Protein AF-A0A6N6VNI1-F1 (afdb_monomer_lite)

Radius of gyration: 22.41 Å; chains: 1; bounding box: 63×43×65 Å

Sequence (116 aa):
MKKSYIISALISILPIFSYAIEYKCPLIKKGDYSSMFNSVDNWYIYAIKTNGKPIYNFEITKQPLWDDFNIETTEDNKSSLLFCSAMYPHGFVNTLRSVNNSNCRIDSINKSFHCP

Foldseek 3Di:
DDDDDPPPPPPPPDPPPPPWDKDADDWDDWFKDFQDQPPVVRKTKWWAFPVGHTDRIDTDHDTFPFPDWDWDQDPVLQWIKTKTWGDDPGGIMIMIHIDRANPWDDDPVRSMIIGD

pLDDT: mean 80.27, std 14.3, range [38.59, 94.12]

Structure (mmCIF, N/CA/C/O backbone):
data_AF-A0A6N6VNI1-F1
#
_entry.id   AF-A0A6N6VNI1-F1
#
loop_
_atom_site.group_PDB
_atom_site.id
_atom_site.type_symbol
_atom_site.label_atom_id
_atom_site.label_alt_id
_atom_site.label_comp_id
_atom_site.label_asym_id
_atom_site.label_entity_id
_atom_site.label_seq_id
_atom_site.pdbx_PDB_ins_code
_atom_site.Cartn_x
_atom_site.Cartn_y
_atom_site.Cartn_z
_atom_site.occupancy
_atom_site.B_iso_or_equiv
_atom_site.auth_seq_id
_atom_site.auth_comp_id
_atom_site.auth_asym_id
_atom_site.auth_atom_id
_atom_site.pdbx_PDB_model_num
ATOM 1 N N . MET A 1 1 ? -48.621 28.687 50.717 1.00 39.81 1 MET A N 1
ATOM 2 C CA . MET A 1 1 ? -47.663 29.337 49.793 1.00 39.81 1 MET A CA 1
ATOM 3 C C . MET A 1 1 ? -46.758 28.258 49.210 1.00 39.81 1 MET A C 1
ATOM 5 O O . MET A 1 1 ? -45.894 27.763 49.918 1.00 39.81 1 MET A O 1
ATOM 9 N N . LYS A 1 2 ? -47.013 27.805 47.975 1.00 38.59 2 LYS A N 1
ATOM 10 C CA . LYS A 1 2 ? -46.186 26.789 47.301 1.00 38.59 2 LYS A CA 1
ATOM 11 C C . LYS A 1 2 ? -45.188 27.510 46.396 1.00 38.59 2 LYS A C 1
ATOM 13 O O . LYS A 1 2 ? -45.598 28.167 45.446 1.00 38.59 2 LYS A O 1
ATOM 18 N N . LYS A 1 3 ? -43.898 27.4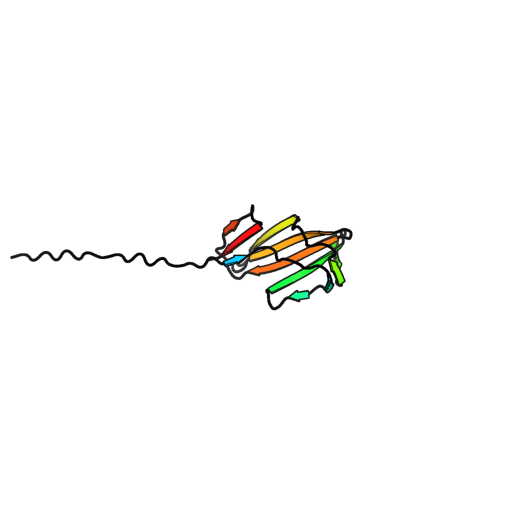33 46.727 1.00 46.00 3 LYS A N 1
ATOM 19 C CA . LYS A 1 3 ? -42.809 27.897 45.859 1.00 46.00 3 LYS A CA 1
ATOM 20 C C . LYS A 1 3 ? -42.514 26.786 44.850 1.00 46.00 3 LYS A C 1
ATOM 22 O O . LYS A 1 3 ? -41.972 25.755 45.233 1.00 46.00 3 LYS A O 1
ATOM 27 N N . SER A 1 4 ? -42.898 26.982 43.591 1.00 44.75 4 SER A N 1
ATOM 28 C CA . SER A 1 4 ? -42.411 26.155 42.482 1.00 44.75 4 SER A CA 1
ATOM 29 C C . SER A 1 4 ? -41.063 26.701 42.031 1.00 44.75 4 SER A C 1
ATOM 31 O O . SER A 1 4 ? -40.985 27.825 41.542 1.00 44.75 4 SER A O 1
ATOM 33 N N . TYR A 1 5 ? -40.007 25.913 42.205 1.00 50.47 5 TYR A N 1
ATOM 34 C CA . TYR A 1 5 ? -38.704 26.182 41.611 1.00 50.47 5 TYR A CA 1
ATOM 35 C C . TYR A 1 5 ? -38.671 25.509 40.237 1.00 50.47 5 TYR A C 1
ATOM 37 O O . TYR A 1 5 ? -38.658 24.285 40.141 1.00 50.47 5 TYR A O 1
ATOM 45 N N . ILE A 1 6 ? -38.703 26.312 39.172 1.00 56.47 6 ILE A N 1
ATOM 46 C CA . ILE A 1 6 ? -38.425 25.846 37.812 1.00 56.47 6 ILE A CA 1
ATOM 47 C C . ILE A 1 6 ? -36.910 25.643 37.736 1.00 56.47 6 ILE A C 1
ATOM 49 O O . ILE A 1 6 ? -36.150 26.602 37.616 1.00 56.47 6 ILE A O 1
ATOM 53 N N . ILE A 1 7 ? -36.466 24.394 37.871 1.00 55.94 7 ILE A N 1
ATOM 54 C CA . ILE A 1 7 ? -35.077 24.007 37.619 1.00 55.94 7 ILE A CA 1
ATOM 55 C C . ILE A 1 7 ? -34.918 23.965 36.099 1.00 55.94 7 ILE A C 1
ATOM 57 O O . ILE A 1 7 ? -35.256 22.980 35.447 1.00 55.94 7 ILE A O 1
ATOM 61 N N . SER A 1 8 ? -34.464 25.079 35.528 1.00 50.66 8 SER A N 1
ATOM 62 C CA . SER A 1 8 ? -34.059 25.150 34.128 1.00 50.66 8 SER A CA 1
ATOM 63 C C . SER A 1 8 ? -32.719 24.426 33.992 1.00 50.66 8 SER A C 1
ATOM 65 O O . SER A 1 8 ? -31.668 24.973 34.327 1.00 50.66 8 SER A O 1
ATOM 67 N N . ALA A 1 9 ? -32.758 23.158 33.587 1.00 56.88 9 ALA A N 1
ATOM 68 C CA . ALA A 1 9 ? -31.560 22.407 33.244 1.00 56.88 9 ALA A CA 1
ATOM 69 C C . ALA A 1 9 ? -31.044 22.916 31.891 1.00 56.88 9 ALA A C 1
ATOM 71 O O . ALA A 1 9 ? -31.521 22.511 30.832 1.00 56.88 9 ALA A O 1
ATOM 72 N N . LEU A 1 10 ? -30.080 23.838 31.935 1.00 50.22 10 LEU A N 1
ATOM 73 C CA . LEU A 1 10 ? -29.267 24.196 30.778 1.00 50.22 10 LEU A CA 1
ATOM 74 C C . LEU A 1 10 ? -28.416 22.966 30.429 1.00 50.22 10 LEU A C 1
ATOM 76 O O . LEU A 1 10 ? -27.389 22.710 31.053 1.00 50.22 10 LEU A O 1
ATOM 80 N N . ILE A 1 11 ? -28.873 22.164 29.468 1.00 58.25 11 ILE A N 1
ATOM 81 C CA . ILE A 1 11 ? -28.065 21.094 28.885 1.00 58.25 11 ILE A CA 1
ATOM 82 C C . ILE A 1 11 ? -27.029 21.788 28.004 1.00 58.25 11 ILE A C 1
ATOM 84 O O . ILE A 1 11 ? -27.298 22.166 26.865 1.00 58.25 11 ILE A O 1
ATOM 88 N N . SER A 1 12 ? -25.850 22.021 28.568 1.00 51.66 12 SER A N 1
ATOM 89 C CA . SER A 1 12 ? -24.659 22.415 27.833 1.00 51.66 12 SER A CA 1
ATOM 90 C C . SER A 1 12 ? -24.289 21.274 26.889 1.00 51.66 12 SER A C 1
ATOM 92 O O . SER A 1 12 ? -23.680 20.280 27.282 1.00 51.66 12 SER A O 1
ATOM 94 N N . ILE A 1 13 ? -24.683 21.417 25.624 1.00 57.47 13 ILE A N 1
ATOM 95 C CA . ILE A 1 13 ? -24.201 20.595 24.516 1.00 57.47 13 ILE A CA 1
ATOM 96 C C . ILE A 1 13 ? -22.734 20.984 24.315 1.00 57.47 13 ILE A C 1
ATOM 98 O O . ILE A 1 13 ? -22.407 21.853 23.512 1.00 57.47 13 ILE A O 1
ATOM 102 N N . LEU A 1 14 ? -21.842 20.407 25.120 1.00 55.47 14 LEU A N 1
ATOM 103 C CA . LEU A 1 14 ? -20.417 20.441 24.827 1.00 55.47 14 LEU A CA 1
ATOM 104 C C . LEU A 1 14 ? -20.237 19.671 23.514 1.00 55.47 14 LEU A C 1
ATOM 106 O O . LEU A 1 14 ? -20.615 18.497 23.465 1.00 55.47 14 LEU A O 1
ATOM 110 N N . PRO A 1 15 ? -19.707 20.290 22.443 1.00 49.66 15 PRO A N 1
ATOM 111 C CA . PRO A 1 15 ? -19.327 19.540 21.264 1.00 49.66 15 PRO A CA 1
ATOM 112 C C . PRO A 1 15 ? -18.225 18.581 21.706 1.00 49.66 15 PRO A C 1
ATOM 114 O O . PRO A 1 15 ? -17.100 18.986 21.999 1.00 49.66 15 PRO A O 1
ATOM 117 N N . ILE A 1 16 ? -18.576 17.304 21.826 1.00 53.69 16 ILE A N 1
ATOM 118 C CA . ILE A 1 16 ? -17.601 16.233 21.956 1.00 53.69 16 ILE A CA 1
ATOM 119 C C . ILE A 1 16 ? -16.871 16.249 20.617 1.00 53.69 16 ILE A C 1
ATOM 121 O O . ILE A 1 16 ? -17.378 15.734 19.622 1.00 53.69 16 ILE A O 1
ATOM 125 N N . PHE A 1 17 ? -15.730 16.932 20.560 1.00 48.25 17 PHE A N 1
ATOM 126 C CA . PHE A 1 17 ? -14.816 16.838 19.434 1.00 48.25 17 PHE A CA 1
ATOM 127 C C . PHE A 1 17 ? -14.269 15.407 19.435 1.00 48.25 17 PHE A C 1
ATOM 129 O O . PHE A 1 17 ? -13.213 15.129 19.995 1.00 48.25 17 PHE A O 1
ATOM 136 N N . SER A 1 18 ? -15.033 14.470 18.872 1.00 56.12 18 SER A N 1
ATOM 137 C CA . SER A 1 18 ? -14.480 13.207 18.400 1.00 56.12 18 SER A CA 1
ATOM 138 C C . SER A 1 18 ? -13.602 13.585 17.216 1.00 56.12 18 SER A C 1
ATOM 140 O O . SER A 1 18 ? -14.090 13.947 16.143 1.00 56.12 18 SER A O 1
ATOM 142 N N . TYR A 1 19 ? -12.297 13.641 17.464 1.00 62.72 19 TYR A N 1
ATOM 143 C CA . TYR A 1 19 ? -11.309 13.872 16.425 1.00 62.72 19 TYR A CA 1
ATOM 144 C C . TYR A 1 19 ? -11.204 12.590 15.615 1.00 62.72 19 TYR A C 1
ATOM 146 O O . TYR A 1 19 ? -10.375 11.736 15.906 1.00 62.72 19 TYR A O 1
ATOM 154 N N . ALA A 1 20 ? -12.068 12.456 14.612 1.00 75.25 20 ALA A N 1
ATOM 155 C CA . ALA A 1 20 ? -11.973 11.347 13.687 1.00 75.25 20 ALA A CA 1
ATOM 156 C C . ALA A 1 20 ? -10.613 11.411 12.966 1.00 75.25 20 ALA A C 1
ATOM 158 O O . ALA A 1 20 ? -10.337 12.355 12.222 1.00 75.25 20 ALA A O 1
ATOM 159 N N . ILE A 1 21 ? -9.752 10.423 13.199 1.00 86.44 21 ILE A N 1
ATOM 160 C C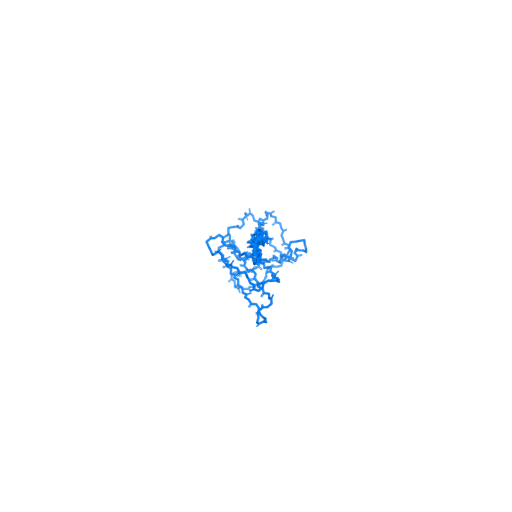A . ILE A 1 21 ? -8.485 10.245 12.496 1.00 86.44 21 ILE A CA 1
ATOM 161 C C . ILE A 1 21 ? -8.792 9.671 11.116 1.00 86.44 21 ILE A C 1
ATOM 163 O O . ILE A 1 21 ? -9.421 8.621 10.994 1.00 86.44 21 ILE A O 1
ATOM 167 N N . GLU A 1 22 ? -8.333 10.352 10.071 1.00 88.31 22 GLU A N 1
ATOM 168 C CA . GLU A 1 22 ? -8.401 9.849 8.702 1.00 88.31 22 GLU A CA 1
ATOM 169 C C . GLU A 1 22 ? -7.125 9.077 8.351 1.00 88.31 22 GLU A C 1
ATOM 171 O O . GLU A 1 22 ? -6.010 9.601 8.428 1.00 88.31 22 GLU A O 1
ATOM 176 N N . TYR A 1 23 ? -7.298 7.840 7.899 1.00 88.69 23 TYR A N 1
ATOM 177 C CA . TYR A 1 23 ? -6.238 7.008 7.350 1.00 88.69 23 TYR A CA 1
ATOM 178 C C . TYR A 1 23 ? -6.439 6.846 5.843 1.00 88.69 23 TYR A C 1
ATOM 180 O O . TYR A 1 23 ? -7.512 6.462 5.383 1.00 88.69 23 TYR A O 1
ATOM 188 N N . LYS A 1 24 ? -5.385 7.111 5.071 1.00 89.94 24 LYS A N 1
ATOM 189 C CA . LYS A 1 24 ? -5.363 7.003 3.606 1.00 89.94 24 LYS A CA 1
ATOM 190 C C . LYS A 1 24 ? -4.059 6.381 3.136 1.00 89.94 24 LYS A C 1
ATOM 192 O O . LYS A 1 24 ? -3.066 6.420 3.867 1.00 89.94 24 LYS A O 1
ATOM 197 N N . CYS A 1 25 ? -4.052 5.844 1.918 1.00 90.00 25 CYS A N 1
ATOM 198 C CA . CYS A 1 25 ? -2.833 5.313 1.314 1.00 90.00 25 CYS A CA 1
ATOM 199 C C . CYS A 1 25 ? -1.703 6.357 1.334 1.00 90.00 25 CYS A C 1
ATOM 201 O O . CYS A 1 25 ? -1.953 7.541 1.069 1.00 90.00 25 CYS A O 1
ATOM 203 N N . PRO A 1 26 ? -0.459 5.957 1.636 1.00 89.75 26 PRO A N 1
ATOM 204 C CA . PRO A 1 26 ? 0.621 6.904 1.825 1.00 89.75 26 PRO A CA 1
ATOM 205 C C . PRO A 1 26 ? 1.071 7.488 0.485 1.00 89.75 26 PRO A C 1
ATOM 207 O O . PRO A 1 26 ? 0.896 6.902 -0.587 1.00 89.75 26 PRO A O 1
ATOM 210 N N . LEU A 1 27 ? 1.711 8.651 0.553 1.00 88.50 27 LEU A N 1
ATOM 211 C CA . LEU A 1 27 ? 2.459 9.189 -0.574 1.00 88.50 27 LEU A CA 1
ATOM 212 C C . LEU A 1 27 ? 3.839 8.532 -0.590 1.00 88.50 27 LEU A C 1
ATOM 214 O O . LEU A 1 27 ? 4.615 8.712 0.347 1.00 88.50 27 LEU A O 1
ATOM 218 N N . ILE A 1 28 ? 4.157 7.798 -1.658 1.00 86.69 28 ILE A N 1
ATOM 219 C CA . ILE A 1 28 ? 5.497 7.236 -1.855 1.00 86.69 28 ILE A CA 1
ATOM 220 C C . ILE A 1 28 ? 6.267 8.106 -2.841 1.00 86.69 28 ILE A C 1
ATOM 222 O O . ILE A 1 28 ? 5.796 8.391 -3.945 1.00 86.69 28 ILE A O 1
ATOM 226 N N . LYS A 1 29 ? 7.451 8.550 -2.418 1.00 88.19 29 LYS A N 1
ATOM 227 C CA . LYS A 1 29 ? 8.357 9.341 -3.250 1.00 88.19 29 LYS A CA 1
ATOM 228 C C . LYS A 1 29 ? 9.067 8.437 -4.256 1.00 88.19 29 LYS A C 1
ATOM 230 O O . LYS A 1 29 ? 9.098 7.221 -4.122 1.00 88.19 29 LYS A O 1
ATOM 235 N N . LYS A 1 30 ? 9.639 9.048 -5.287 1.00 89.50 30 LYS A N 1
ATOM 236 C CA . LYS A 1 30 ? 10.520 8.324 -6.204 1.00 89.50 30 LYS A CA 1
ATOM 237 C C . LYS A 1 30 ? 11.825 7.962 -5.495 1.00 89.50 30 LYS A C 1
ATOM 239 O O . LYS A 1 30 ? 12.293 8.750 -4.672 1.00 89.50 30 LYS A O 1
ATOM 244 N N . GLY A 1 31 ? 12.410 6.826 -5.851 1.00 89.62 31 GLY A N 1
ATOM 245 C CA . GLY A 1 31 ? 13.697 6.375 -5.330 1.00 89.62 31 GLY A CA 1
ATOM 246 C C . GLY A 1 31 ? 13.794 4.860 -5.209 1.00 89.62 31 GLY A C 1
ATOM 247 O O . GLY A 1 31 ? 12.864 4.135 -5.567 1.00 89.62 31 GLY A O 1
ATOM 248 N N . ASP A 1 32 ? 14.925 4.412 -4.678 1.00 89.50 32 ASP A N 1
ATOM 249 C CA . ASP A 1 32 ? 15.182 3.011 -4.373 1.00 89.50 32 ASP A CA 1
ATOM 250 C C . ASP A 1 32 ? 14.643 2.655 -2.992 1.00 89.50 32 ASP A C 1
ATOM 252 O O . ASP A 1 32 ? 14.904 3.336 -1.997 1.00 89.50 32 ASP A O 1
ATOM 256 N N . TYR A 1 33 ? 13.904 1.556 -2.933 1.00 87.38 33 TYR A N 1
ATOM 257 C CA . TYR A 1 33 ? 13.319 1.033 -1.714 1.00 87.38 33 TYR A CA 1
ATOM 258 C C . TYR A 1 33 ? 13.781 -0.399 -1.510 1.00 87.38 33 TYR A C 1
ATOM 260 O O . TYR A 1 33 ? 13.669 -1.249 -2.395 1.00 87.38 33 TYR A O 1
ATOM 268 N N . SER A 1 34 ? 14.237 -0.687 -0.299 1.00 87.31 34 SER A N 1
ATOM 269 C CA . SER A 1 34 ? 14.228 -2.052 0.210 1.00 87.31 34 SER A CA 1
ATOM 270 C C . SER A 1 34 ? 12.892 -2.303 0.901 1.00 87.31 34 SER A C 1
ATOM 272 O O . SER A 1 34 ? 12.369 -1.397 1.545 1.00 87.31 34 SER A O 1
ATOM 274 N N . SER A 1 35 ? 12.337 -3.509 0.783 1.00 84.50 35 SER A N 1
ATOM 275 C CA . SER A 1 35 ? 11.127 -3.920 1.500 1.00 84.50 35 SER A CA 1
ATOM 276 C C . SER A 1 35 ? 11.318 -3.630 2.984 1.00 84.50 35 SER A C 1
ATOM 278 O O . SER A 1 35 ? 12.148 -4.261 3.641 1.00 84.50 35 SER A O 1
ATOM 280 N N . MET A 1 36 ? 10.601 -2.634 3.496 1.00 80.38 36 MET A N 1
ATOM 281 C CA . MET A 1 36 ? 10.896 -2.045 4.796 1.00 80.38 36 MET A CA 1
ATOM 282 C C . MET A 1 36 ? 9.624 -1.701 5.552 1.00 80.38 36 MET A C 1
ATOM 284 O O . MET A 1 36 ? 8.614 -1.285 4.980 1.00 80.38 36 MET A O 1
ATOM 288 N N . PHE A 1 37 ? 9.712 -1.840 6.870 1.00 73.94 37 PHE A N 1
ATOM 289 C CA . PHE A 1 37 ? 8.779 -1.222 7.792 1.00 73.94 37 PHE A CA 1
ATOM 290 C C . PHE A 1 37 ? 9.253 0.206 8.078 1.00 73.94 37 PHE A C 1
ATOM 292 O O . PHE A 1 37 ? 10.328 0.405 8.641 1.00 73.94 37 PHE A O 1
ATOM 299 N N . ASN A 1 38 ? 8.461 1.200 7.688 1.00 72.00 38 ASN A N 1
ATOM 300 C CA . ASN A 1 38 ? 8.629 2.576 8.126 1.00 72.00 38 ASN A CA 1
ATOM 301 C C . ASN A 1 38 ? 8.021 2.712 9.529 1.00 72.00 38 ASN A C 1
ATOM 303 O O . ASN A 1 38 ? 6.801 2.784 9.687 1.00 72.00 38 ASN A O 1
ATOM 307 N N . SER A 1 39 ? 8.888 2.757 10.540 1.00 62.53 39 SER A N 1
ATOM 308 C CA . SER A 1 39 ? 8.508 2.870 11.951 1.00 62.53 39 SER A CA 1
ATOM 309 C C . SER A 1 39 ? 7.903 4.220 12.335 1.00 6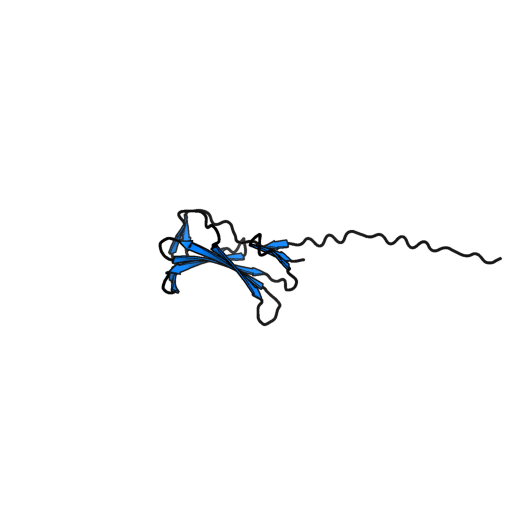2.53 39 SER A C 1
ATOM 311 O O . SER A 1 39 ? 7.201 4.294 13.338 1.00 62.53 39 SER A O 1
ATOM 313 N N . VAL A 1 40 ? 8.145 5.280 11.557 1.00 67.81 40 VAL A N 1
ATOM 314 C CA . VAL A 1 40 ? 7.612 6.622 11.835 1.00 67.81 40 VAL A CA 1
ATOM 315 C C . VAL A 1 40 ? 6.122 6.672 11.510 1.00 67.81 40 VAL A C 1
ATOM 317 O O . VAL A 1 40 ? 5.316 7.109 12.327 1.00 67.81 40 VAL A O 1
ATOM 320 N N . ASP A 1 41 ? 5.746 6.157 10.340 1.00 69.19 41 ASP A N 1
ATOM 321 C CA . ASP A 1 41 ? 4.366 6.231 9.852 1.00 69.19 41 ASP A CA 1
ATOM 322 C C . ASP A 1 41 ? 3.588 4.909 10.013 1.00 69.19 41 ASP A C 1
ATOM 324 O O . ASP A 1 41 ? 2.413 4.831 9.644 1.00 69.19 41 ASP A O 1
ATOM 328 N N . ASN A 1 42 ? 4.233 3.879 10.579 1.00 83.19 42 ASN A N 1
ATOM 329 C CA . ASN A 1 42 ? 3.732 2.508 10.742 1.00 83.19 42 ASN A CA 1
ATOM 330 C C . ASN A 1 42 ? 3.252 1.865 9.430 1.00 83.19 42 ASN A C 1
ATOM 332 O O . ASN A 1 42 ? 2.279 1.109 9.408 1.00 83.19 42 ASN A O 1
ATOM 336 N N . TRP A 1 43 ? 3.936 2.178 8.332 1.00 89.06 43 TRP A N 1
ATOM 337 C CA . TRP A 1 43 ? 3.658 1.623 7.011 1.00 89.06 43 TRP A CA 1
ATOM 338 C C . TRP A 1 43 ? 4.708 0.594 6.636 1.00 89.06 43 TRP A C 1
ATOM 340 O O . TRP A 1 43 ? 5.902 0.860 6.715 1.00 89.06 43 TRP A O 1
ATOM 350 N N . TYR A 1 44 ? 4.274 -0.555 6.146 1.00 92.06 44 TYR A N 1
ATOM 351 C CA . TYR A 1 44 ? 5.154 -1.495 5.472 1.00 92.06 44 TYR A CA 1
ATOM 352 C C . TYR A 1 44 ? 5.021 -1.312 3.964 1.00 92.06 44 TYR A C 1
ATOM 354 O O . TYR A 1 44 ? 3.904 -1.291 3.444 1.00 92.06 44 TYR A O 1
ATOM 362 N N . ILE A 1 45 ? 6.149 -1.171 3.272 1.00 91.44 45 ILE A N 1
ATOM 363 C CA . ILE A 1 45 ? 6.208 -0.957 1.824 1.00 91.44 45 ILE A CA 1
ATOM 364 C C . ILE A 1 45 ? 7.002 -2.098 1.205 1.00 91.44 45 ILE A C 1
ATOM 366 O O . ILE A 1 45 ? 8.117 -2.388 1.640 1.00 91.44 45 ILE A O 1
ATOM 370 N N . TYR A 1 46 ? 6.435 -2.733 0.186 1.00 92.94 46 TYR A N 1
ATOM 371 C CA . TYR A 1 46 ? 7.044 -3.873 -0.489 1.00 92.94 46 TYR A CA 1
ATOM 372 C C . TYR A 1 46 ? 6.552 -3.984 -1.929 1.00 92.94 46 TYR A C 1
ATOM 374 O O . TYR A 1 46 ? 5.573 -3.345 -2.312 1.00 92.94 46 TYR A O 1
ATOM 382 N N . ALA A 1 47 ? 7.222 -4.808 -2.730 1.00 92.62 47 ALA A N 1
ATOM 383 C CA . ALA A 1 47 ? 6.821 -5.062 -4.104 1.00 92.62 47 ALA A CA 1
ATOM 384 C C . ALA A 1 47 ? 6.717 -6.563 -4.392 1.00 92.62 47 ALA A C 1
ATOM 386 O O . ALA A 1 47 ? 7.388 -7.389 -3.770 1.00 92.62 47 ALA A O 1
ATOM 387 N N . ILE A 1 48 ? 5.868 -6.917 -5.351 1.00 94.12 48 ILE A N 1
ATOM 388 C CA . ILE A 1 48 ? 5.634 -8.292 -5.791 1.00 94.12 48 ILE A CA 1
ATOM 389 C C . ILE A 1 48 ? 5.677 -8.317 -7.316 1.00 94.12 48 ILE A C 1
ATOM 391 O O . ILE A 1 48 ? 5.056 -7.487 -7.968 1.00 94.12 48 ILE A O 1
ATOM 395 N N . LYS A 1 49 ? 6.379 -9.278 -7.913 1.00 92.38 49 LYS A N 1
ATOM 396 C CA . LYS A 1 49 ? 6.321 -9.536 -9.358 1.00 92.38 49 LYS A CA 1
ATOM 397 C C . LYS A 1 49 ? 4.906 -9.937 -9.777 1.00 92.38 49 LYS A C 1
ATOM 399 O O . LYS A 1 49 ? 4.138 -10.475 -8.987 1.00 92.38 49 LYS A O 1
ATOM 404 N N . THR A 1 50 ? 4.597 -9.802 -11.062 1.00 90.38 50 THR A N 1
ATOM 405 C CA . THR A 1 50 ? 3.313 -10.260 -11.633 1.00 90.38 50 THR A CA 1
ATOM 406 C C . THR A 1 50 ? 3.033 -11.752 -11.419 1.00 90.38 50 THR A C 1
ATOM 408 O O . THR A 1 50 ? 1.882 -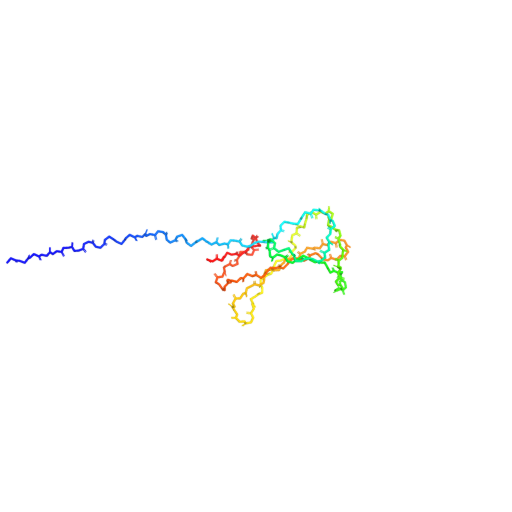12.164 -11.404 1.00 90.38 50 THR A O 1
ATOM 411 N N . ASN A 1 51 ? 4.072 -12.565 -11.204 1.00 91.88 51 ASN A N 1
ATOM 412 C CA . ASN A 1 51 ? 3.959 -13.988 -10.872 1.00 91.88 51 ASN A CA 1
ATOM 413 C C . ASN A 1 51 ? 3.876 -14.281 -9.360 1.00 91.88 51 ASN A C 1
ATOM 415 O O . ASN A 1 51 ? 4.106 -15.418 -8.952 1.00 91.88 51 ASN A O 1
ATOM 419 N N . GLY A 1 52 ? 3.628 -13.269 -8.525 1.00 89.50 52 GLY A N 1
ATOM 420 C CA . GLY A 1 52 ? 3.449 -13.418 -7.079 1.00 89.50 52 GLY A CA 1
ATOM 421 C C . GLY A 1 52 ? 4.741 -13.500 -6.260 1.00 89.50 52 GLY A C 1
ATOM 422 O O . GLY A 1 52 ? 4.679 -13.588 -5.036 1.00 89.50 52 GLY A O 1
ATOM 423 N N . LYS A 1 53 ? 5.928 -13.460 -6.883 1.00 92.88 53 LYS A N 1
ATOM 424 C CA . LYS A 1 53 ? 7.197 -13.522 -6.136 1.00 92.88 53 LYS A CA 1
ATOM 425 C C . LYS A 1 53 ? 7.541 -12.171 -5.497 1.00 92.88 53 LYS A C 1
ATOM 427 O O . LYS A 1 53 ? 7.527 -11.170 -6.215 1.00 92.88 53 LYS A O 1
ATOM 432 N N . PRO A 1 54 ? 7.926 -12.123 -4.209 1.00 91.50 54 PRO A N 1
ATOM 433 C CA . PRO A 1 54 ? 8.315 -10.877 -3.560 1.00 91.50 54 PRO A CA 1
ATOM 434 C C . PRO A 1 54 ? 9.586 -10.287 -4.185 1.00 91.50 54 PRO A C 1
ATOM 436 O O . PRO A 1 54 ? 10.461 -11.006 -4.677 1.00 91.50 54 PRO A O 1
ATOM 439 N N . ILE A 1 55 ? 9.683 -8.961 -4.146 1.00 91.44 55 ILE A N 1
ATOM 440 C CA . ILE A 1 55 ? 10.841 -8.178 -4.568 1.00 91.44 55 ILE A CA 1
ATOM 441 C C . ILE A 1 55 ? 11.343 -7.406 -3.349 1.00 91.44 55 ILE A C 1
ATOM 443 O O . ILE A 1 55 ? 10.660 -6.526 -2.832 1.00 91.44 55 ILE A O 1
ATOM 447 N N . TYR A 1 56 ? 12.553 -7.732 -2.900 1.00 89.50 56 TYR A N 1
ATOM 448 C CA . TYR A 1 56 ? 13.134 -7.109 -1.711 1.00 89.50 56 TYR A CA 1
ATOM 449 C C . TYR A 1 56 ? 13.762 -5.746 -1.976 1.00 89.50 56 TYR A C 1
ATOM 451 O O . TYR A 1 56 ? 13.816 -4.952 -1.052 1.00 89.50 56 TYR A O 1
ATOM 459 N N . ASN A 1 57 ? 14.210 -5.471 -3.203 1.00 91.12 57 ASN A N 1
ATOM 460 C CA . ASN A 1 57 ? 14.771 -4.184 -3.614 1.00 91.12 57 ASN A CA 1
ATOM 461 C C . ASN A 1 57 ? 14.100 -3.759 -4.920 1.00 91.12 57 ASN A C 1
ATOM 463 O O . ASN A 1 57 ? 14.137 -4.515 -5.894 1.00 91.12 57 ASN A O 1
ATOM 467 N N . PHE A 1 58 ? 13.468 -2.593 -4.933 1.00 90.38 58 PHE A N 1
ATOM 468 C CA . PHE A 1 58 ? 12.701 -2.089 -6.067 1.00 90.38 58 PHE A CA 1
ATOM 469 C C . PHE A 1 58 ? 12.860 -0.576 -6.205 1.00 90.38 58 PHE A C 1
ATOM 471 O O . PHE A 1 58 ? 12.964 0.144 -5.216 1.00 90.38 58 PHE A O 1
ATOM 478 N N . GLU A 1 59 ? 12.841 -0.100 -7.446 1.00 89.88 59 GLU A N 1
ATOM 479 C CA . GLU A 1 59 ? 12.872 1.325 -7.761 1.00 89.88 59 GLU A CA 1
ATOM 480 C C . GLU A 1 59 ? 11.457 1.824 -8.074 1.00 89.88 59 GLU A C 1
ATOM 482 O O . GLU A 1 59 ? 10.718 1.226 -8.863 1.00 89.88 59 GLU A O 1
ATOM 487 N N . ILE A 1 60 ? 11.089 2.957 -7.479 1.00 89.50 60 ILE A N 1
ATOM 488 C CA . ILE A 1 60 ? 9.866 3.692 -7.795 1.00 89.50 60 ILE A CA 1
ATOM 489 C C . ILE A 1 60 ? 10.235 4.912 -8.640 1.00 89.50 60 ILE A C 1
ATOM 491 O O . ILE A 1 60 ? 10.772 5.900 -8.146 1.00 89.50 60 ILE A O 1
ATOM 495 N N . THR A 1 61 ? 9.898 4.870 -9.929 1.00 88.00 61 THR A N 1
ATOM 496 C CA . THR A 1 61 ? 10.244 5.925 -10.904 1.00 88.00 61 THR A CA 1
ATOM 497 C C . THR A 1 61 ? 9.170 7.008 -11.049 1.00 88.00 61 THR A C 1
ATOM 499 O O . THR A 1 61 ? 9.424 8.107 -11.560 1.00 88.00 61 THR A O 1
ATOM 502 N N . LYS A 1 62 ? 7.948 6.741 -10.583 1.00 88.19 62 LYS A N 1
ATOM 503 C CA . LYS A 1 62 ? 6.819 7.681 -10.554 1.00 88.19 62 LYS A CA 1
ATOM 504 C C . LYS A 1 62 ? 6.031 7.505 -9.263 1.00 88.19 62 LYS A C 1
ATOM 506 O O . LYS A 1 62 ? 6.037 6.420 -8.708 1.00 88.19 62 LYS A O 1
ATOM 511 N N . GLN A 1 63 ? 5.365 8.557 -8.795 1.00 85.62 63 GLN A N 1
ATOM 512 C CA . GLN A 1 63 ? 4.474 8.433 -7.642 1.00 85.62 63 GLN A CA 1
ATOM 513 C C . GLN A 1 63 ? 3.349 7.435 -7.976 1.00 85.62 63 GLN A C 1
ATOM 515 O O . GLN A 1 63 ? 2.771 7.548 -9.064 1.00 85.62 63 GLN A O 1
ATOM 520 N N . PRO A 1 64 ? 3.031 6.477 -7.084 1.00 84.19 64 PRO A N 1
ATOM 521 C CA . PRO A 1 64 ? 1.942 5.543 -7.320 1.00 84.19 64 PRO A CA 1
ATOM 522 C C . PRO A 1 64 ? 0.613 6.291 -7.355 1.00 84.19 64 PRO A C 1
ATOM 524 O O . PRO A 1 64 ? 0.290 7.062 -6.449 1.00 84.19 64 PRO A O 1
ATOM 527 N N . LEU A 1 65 ? -0.163 6.024 -8.400 1.00 87.12 65 LEU A N 1
ATOM 528 C CA . LEU A 1 65 ? -1.606 6.175 -8.343 1.00 87.12 65 LEU A CA 1
ATOM 529 C C . LEU A 1 65 ? -2.117 4.838 -7.822 1.00 87.12 65 LEU A C 1
ATOM 531 O O . LEU A 1 65 ? -1.910 3.821 -8.472 1.00 87.12 65 LEU A O 1
ATOM 535 N N . TRP A 1 66 ? -2.675 4.829 -6.614 1.00 90.19 66 TRP A N 1
ATOM 536 C CA . TRP A 1 66 ? -3.184 3.603 -6.011 1.00 90.19 66 TRP A CA 1
ATOM 537 C C . TRP A 1 66 ? -4.309 3.057 -6.881 1.00 90.19 66 TRP A C 1
ATOM 539 O O . TRP A 1 66 ? -5.341 3.717 -7.007 1.00 90.19 66 TRP A O 1
ATOM 549 N N . ASP A 1 67 ? -4.095 1.893 -7.486 1.00 86.19 67 ASP A N 1
ATOM 550 C CA . ASP A 1 67 ? -5.075 1.208 -8.325 1.00 86.19 67 ASP A CA 1
ATOM 551 C C . ASP A 1 67 ? -6.119 0.558 -7.413 1.00 86.19 67 ASP A C 1
ATOM 553 O O . ASP A 1 67 ? -7.302 0.899 -7.488 1.00 86.19 67 ASP A O 1
ATOM 557 N N . ASP A 1 68 ? -5.651 -0.202 -6.418 1.00 87.25 68 ASP A N 1
ATOM 558 C CA . ASP A 1 68 ? -6.489 -0.873 -5.425 1.00 87.25 68 ASP A CA 1
ATOM 559 C C . ASP A 1 68 ? -6.323 -0.286 -4.020 1.00 87.25 68 ASP A C 1
ATOM 561 O O . ASP A 1 68 ? -5.248 0.165 -3.611 1.00 87.25 68 ASP A O 1
ATOM 565 N N . PHE A 1 69 ? -7.430 -0.314 -3.280 1.00 89.75 69 PHE A N 1
ATOM 566 C CA . PHE A 1 69 ? -7.553 0.064 -1.876 1.00 89.75 69 PHE A CA 1
ATOM 567 C C . PHE A 1 69 ? -8.495 -0.936 -1.213 1.00 89.75 69 PHE A C 1
ATOM 569 O O . PHE A 1 69 ? -9.623 -1.110 -1.675 1.00 89.75 69 PHE A O 1
ATOM 576 N N . ASN A 1 70 ? -8.039 -1.578 -0.142 1.00 89.00 70 ASN A N 1
ATOM 577 C CA . ASN A 1 70 ? -8.852 -2.507 0.627 1.00 89.00 70 ASN A CA 1
ATOM 578 C C . ASN A 1 70 ? -8.627 -2.322 2.127 1.00 89.00 70 ASN A C 1
ATOM 580 O O . ASN A 1 70 ? -7.542 -1.928 2.563 1.00 89.00 70 ASN A O 1
ATOM 584 N N . ILE A 1 71 ? -9.658 -2.629 2.907 1.00 86.06 71 ILE A N 1
ATOM 585 C CA . ILE A 1 71 ? -9.582 -2.676 4.362 1.00 86.06 71 ILE A CA 1
ATOM 586 C C . ILE A 1 71 ? -10.017 -4.061 4.811 1.00 86.06 71 ILE A C 1
ATOM 588 O O . ILE A 1 71 ? -11.135 -4.487 4.532 1.00 86.06 71 ILE A O 1
ATOM 592 N N . GLU A 1 72 ? -9.129 -4.745 5.522 1.00 86.00 72 GLU A N 1
ATOM 593 C CA . GLU A 1 72 ? -9.378 -6.077 6.067 1.00 86.00 72 GLU A CA 1
ATOM 594 C C . GLU A 1 72 ? -9.401 -6.003 7.589 1.00 86.00 72 GLU A C 1
ATOM 596 O O . GLU A 1 72 ? -8.402 -5.667 8.224 1.00 86.00 72 GLU A O 1
ATOM 601 N N . THR A 1 73 ? -10.546 -6.295 8.195 1.00 79.19 73 THR A N 1
ATOM 602 C CA . THR A 1 73 ? -10.661 -6.362 9.653 1.00 79.19 73 THR A CA 1
ATOM 603 C C . THR A 1 73 ? -10.080 -7.683 10.154 1.00 79.19 73 THR A C 1
ATOM 605 O O . THR A 1 73 ? -10.340 -8.736 9.573 1.00 79.19 73 THR A O 1
ATOM 608 N N . THR A 1 74 ? -9.284 -7.645 11.225 1.00 77.00 74 THR A N 1
ATOM 609 C CA . THR A 1 74 ? -8.740 -8.859 11.847 1.00 77.00 74 THR A CA 1
ATOM 610 C C . THR A 1 74 ? -9.847 -9.714 12.459 1.00 77.00 74 THR A C 1
ATOM 612 O O . THR A 1 74 ? -10.888 -9.195 12.854 1.00 77.00 74 THR A O 1
ATOM 615 N N . GLU A 1 75 ? -9.620 -11.027 12.580 1.00 76.50 75 GLU A N 1
ATOM 616 C CA . GLU A 1 75 ? -10.614 -11.982 13.107 1.00 76.50 75 GLU A CA 1
ATOM 617 C C . GLU A 1 75 ? -11.156 -11.608 14.497 1.00 76.50 75 GLU A C 1
ATOM 619 O O . GLU A 1 75 ? -12.298 -11.915 14.832 1.00 76.50 75 GLU A O 1
ATOM 624 N N . ASP A 1 76 ? -10.352 -10.921 15.312 1.00 76.25 76 ASP A N 1
ATOM 625 C CA . ASP A 1 76 ? -10.738 -10.464 16.646 1.00 76.25 76 ASP A CA 1
ATOM 626 C C . ASP A 1 76 ? -11.485 -9.117 16.656 1.00 76.25 76 ASP A C 1
ATOM 628 O O . ASP A 1 76 ? -11.835 -8.625 17.731 1.00 76.25 76 ASP A O 1
ATOM 632 N N . ASN A 1 77 ? -11.727 -8.516 15.484 1.00 69.94 77 ASN A N 1
ATOM 633 C CA . ASN A 1 77 ? -12.312 -7.189 15.286 1.00 69.94 77 ASN A CA 1
ATOM 634 C C . ASN A 1 77 ? -11.619 -6.069 16.078 1.00 69.94 77 ASN A C 1
ATOM 636 O O . ASN A 1 77 ? -12.232 -5.033 16.324 1.00 69.94 77 ASN A O 1
ATOM 640 N N . LYS A 1 78 ? -10.360 -6.242 16.504 1.00 78.62 78 LYS A N 1
ATOM 641 C CA . LYS A 1 78 ? -9.633 -5.206 17.261 1.00 78.62 78 LYS A CA 1
ATOM 642 C C . LYS A 1 78 ? -8.841 -4.273 16.367 1.00 78.62 78 LYS A C 1
ATOM 644 O O . LYS A 1 78 ? -8.588 -3.133 16.747 1.00 78.62 78 LYS A O 1
ATOM 649 N N . SER A 1 79 ? -8.451 -4.740 15.187 1.00 83.00 79 SER A N 1
ATOM 650 C CA . SER A 1 79 ? -7.669 -3.947 14.253 1.00 83.00 79 SER A CA 1
ATOM 651 C C . SER A 1 79 ? -8.161 -4.101 12.825 1.00 83.00 79 SER A C 1
ATOM 653 O O . SER A 1 79 ? -8.763 -5.104 12.454 1.00 83.00 79 SER A O 1
ATOM 655 N N . SER A 1 80 ? -7.890 -3.082 12.023 1.00 86.38 80 SER A N 1
ATOM 656 C CA . SER A 1 80 ? -8.106 -3.106 10.584 1.00 86.38 80 SER A CA 1
ATOM 657 C C . SER A 1 80 ? -6.766 -2.957 9.878 1.00 86.38 80 SER A C 1
ATOM 659 O O . SER A 1 80 ? -5.909 -2.180 10.303 1.00 86.38 80 SER A O 1
ATOM 661 N N . LEU A 1 81 ? -6.570 -3.703 8.801 1.00 88.25 81 LEU A N 1
ATOM 662 C CA . LEU A 1 81 ? -5.436 -3.582 7.902 1.00 88.25 81 LEU A CA 1
ATOM 663 C C . LEU A 1 81 ? -5.854 -2.721 6.721 1.00 88.25 81 LEU A C 1
ATOM 665 O O . LEU A 1 81 ? -6.741 -3.098 5.964 1.00 88.25 81 LEU A O 1
ATOM 669 N N . LEU A 1 82 ? -5.199 -1.576 6.555 1.00 90.81 82 LEU A N 1
ATOM 670 C CA . LEU A 1 82 ? -5.294 -0.794 5.333 1.00 90.81 82 LEU A CA 1
ATOM 671 C C . LEU A 1 82 ? -4.264 -1.306 4.336 1.00 90.81 82 LEU A C 1
ATOM 673 O O . LEU A 1 82 ? -3.066 -1.238 4.609 1.00 90.81 82 LEU A O 1
ATOM 677 N N . PHE A 1 83 ? -4.739 -1.761 3.183 1.00 92.69 83 PHE A N 1
ATOM 678 C CA . PHE A 1 83 ? -3.930 -2.236 2.075 1.00 92.69 83 PHE A CA 1
ATOM 679 C C . PHE A 1 83 ? -4.130 -1.356 0.839 1.00 92.69 83 PHE A C 1
ATOM 681 O O . PHE A 1 83 ? -5.261 -1.090 0.432 1.00 92.69 83 PHE A O 1
ATOM 688 N N . CYS A 1 84 ? -3.030 -0.934 0.215 1.00 93.19 84 CYS A N 1
ATOM 689 C CA . CYS A 1 84 ? -3.064 -0.218 -1.059 1.00 93.19 84 CYS A CA 1
ATOM 690 C C . CYS A 1 84 ? -2.076 -0.827 -2.048 1.00 93.19 84 CYS A C 1
ATOM 692 O O . CYS A 1 84 ? -0.939 -1.119 -1.670 1.00 93.19 84 CYS A O 1
ATOM 694 N N . SER A 1 85 ? -2.489 -0.965 -3.309 1.00 93.88 85 SER A N 1
ATOM 695 C CA . SER A 1 85 ? -1.670 -1.533 -4.384 1.00 93.88 85 SER A CA 1
ATOM 696 C C . SER A 1 85 ? -1.663 -0.640 -5.619 1.00 93.88 85 SER A C 1
ATOM 698 O O . SER A 1 85 ? -2.658 0.013 -5.932 1.00 93.88 85 SER A O 1
ATOM 700 N N . ALA A 1 86 ? -0.527 -0.585 -6.309 1.00 93.81 86 ALA A N 1
ATOM 701 C CA . ALA A 1 86 ? -0.369 0.110 -7.580 1.00 93.81 86 ALA A CA 1
ATOM 702 C C . ALA A 1 86 ? 0.496 -0.716 -8.538 1.00 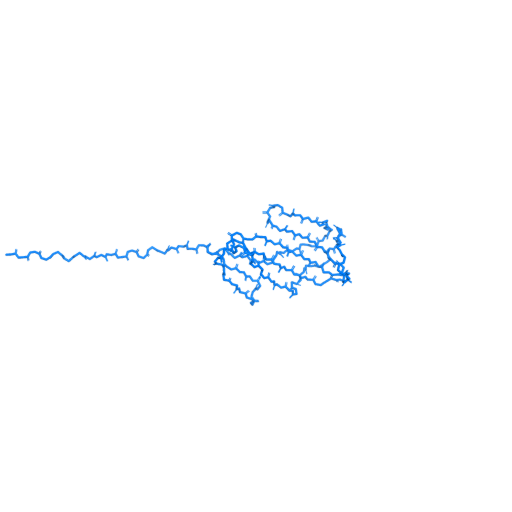93.81 86 ALA A C 1
ATOM 704 O O . ALA A 1 86 ? 1.516 -1.287 -8.135 1.00 93.81 86 ALA A O 1
ATOM 705 N N . MET A 1 87 ? 0.122 -0.743 -9.815 1.00 91.50 87 MET A N 1
ATOM 706 C CA . MET A 1 87 ? 0.814 -1.466 -10.871 1.00 91.50 87 MET A CA 1
ATOM 707 C C . MET A 1 87 ? 2.020 -0.680 -11.400 1.00 91.50 87 MET A C 1
ATOM 709 O O . MET A 1 87 ? 1.963 0.511 -11.720 1.00 91.50 87 MET A O 1
ATOM 713 N N . TYR A 1 88 ? 3.130 -1.395 -11.546 1.00 86.56 88 TYR A N 1
ATOM 714 C CA . TYR A 1 88 ? 4.404 -0.924 -12.073 1.00 86.56 88 TYR A CA 1
ATOM 715 C C . TYR A 1 88 ? 4.903 -1.853 -13.190 1.00 86.56 88 TYR A C 1
ATOM 717 O O . TYR A 1 88 ? 4.455 -2.996 -13.291 1.00 86.56 88 TYR A O 1
ATOM 725 N N . PRO A 1 89 ? 5.863 -1.413 -14.031 1.00 82.25 89 PRO A N 1
ATOM 726 C CA . PRO A 1 89 ? 6.314 -2.181 -15.200 1.00 82.25 89 PRO A CA 1
ATOM 727 C C . PRO A 1 89 ? 6.764 -3.627 -14.924 1.00 82.25 89 PRO A C 1
ATOM 729 O O . PRO A 1 89 ? 6.754 -4.455 -15.832 1.00 82.25 89 PRO A O 1
ATOM 732 N N . HIS A 1 90 ? 7.158 -3.949 -13.689 1.00 82.00 90 HIS A N 1
ATOM 733 C CA . HIS A 1 90 ? 7.689 -5.264 -13.311 1.00 82.00 90 HIS A CA 1
ATOM 734 C C . HIS A 1 90 ? 6.895 -5.968 -12.202 1.00 82.00 90 HIS A C 1
ATOM 736 O O . HIS A 1 90 ? 7.350 -6.988 -11.676 1.00 82.00 90 HIS A O 1
ATOM 742 N N . GLY A 1 91 ? 5.716 -5.455 -11.844 1.00 91.00 91 GLY A N 1
ATOM 743 C CA . GLY A 1 91 ? 4.915 -6.005 -10.758 1.00 91.00 91 GLY A CA 1
ATOM 744 C C . GLY A 1 91 ? 4.029 -4.971 -10.082 1.00 91.00 91 GLY A C 1
ATOM 745 O O . GLY A 1 91 ? 3.602 -4.000 -10.693 1.00 91.00 91 GLY A O 1
ATOM 746 N N . PHE A 1 92 ? 3.779 -5.182 -8.802 1.00 93.81 92 PHE A N 1
ATOM 747 C CA . PHE A 1 92 ? 2.945 -4.348 -7.955 1.00 93.81 92 PHE A CA 1
ATOM 748 C C . PHE A 1 92 ? 3.789 -3.782 -6.823 1.00 93.81 92 PHE A C 1
ATOM 750 O O . PHE A 1 92 ? 4.645 -4.483 -6.280 1.00 93.81 92 PHE A O 1
ATOM 757 N N . VAL A 1 93 ? 3.532 -2.531 -6.458 1.00 93.81 93 VAL A N 1
ATOM 758 C CA . VAL A 1 93 ? 3.999 -1.941 -5.201 1.00 93.81 93 VAL A CA 1
ATOM 759 C C . VAL A 1 93 ? 2.816 -1.911 -4.254 1.00 93.81 93 VAL A C 1
ATOM 761 O O . VAL A 1 93 ? 1.749 -1.412 -4.605 1.00 93.81 93 VAL A O 1
ATOM 764 N N . ASN A 1 94 ? 3.030 -2.422 -3.051 1.00 94.00 94 ASN A N 1
ATOM 765 C CA . ASN A 1 94 ? 2.017 -2.555 -2.026 1.00 94.00 94 ASN A CA 1
ATOM 766 C C . ASN A 1 94 ? 2.424 -1.789 -0.773 1.00 94.00 94 ASN A C 1
ATOM 768 O O . ASN A 1 94 ? 3.602 -1.722 -0.406 1.00 94.00 94 ASN A O 1
ATOM 772 N N . THR A 1 95 ? 1.420 -1.262 -0.083 1.00 93.06 95 THR A N 1
ATOM 773 C CA . THR A 1 95 ? 1.569 -0.695 1.254 1.00 93.06 95 THR A CA 1
ATOM 774 C C . THR A 1 95 ? 0.551 -1.293 2.192 1.00 93.06 95 THR A C 1
ATOM 776 O O . THR A 1 95 ? -0.592 -1.524 1.800 1.00 93.06 95 THR A O 1
ATOM 779 N N . LEU A 1 96 ? 0.978 -1.554 3.4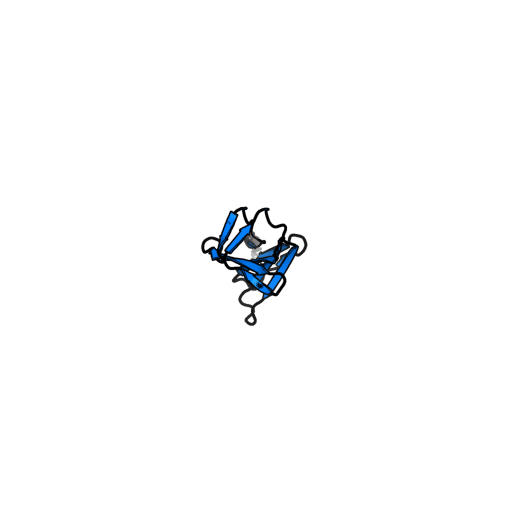23 1.00 92.88 96 LEU A N 1
ATOM 780 C CA . LEU A 1 96 ? 0.101 -2.054 4.469 1.00 92.88 96 LEU A CA 1
ATOM 781 C C . LEU A 1 96 ? 0.332 -1.338 5.796 1.00 92.88 96 LEU A C 1
ATOM 783 O O . LEU A 1 96 ? 1.469 -1.029 6.158 1.00 92.88 96 LEU A O 1
ATOM 787 N N . ARG A 1 97 ? -0.762 -1.072 6.510 1.00 90.81 97 ARG A N 1
ATOM 788 C CA . ARG A 1 97 ? -0.756 -0.472 7.845 1.00 90.81 97 ARG A CA 1
ATOM 789 C C . ARG A 1 97 ? -1.831 -1.102 8.712 1.00 90.81 97 ARG A C 1
ATOM 791 O O . ARG A 1 97 ? -2.992 -1.154 8.320 1.00 90.81 97 ARG A O 1
ATOM 798 N N . SER A 1 98 ? -1.445 -1.518 9.914 1.00 89.06 98 SER A N 1
ATOM 799 C CA . SER A 1 98 ? -2.394 -1.901 10.957 1.00 89.06 98 SER A CA 1
ATOM 800 C C . SER A 1 98 ? -2.910 -0.656 11.677 1.00 89.06 98 SER A C 1
ATOM 802 O O . SER A 1 98 ? -2.139 0.240 12.035 1.00 89.06 98 SER A O 1
ATOM 804 N N . VAL A 1 99 ? -4.222 -0.596 11.874 1.00 86.69 99 VAL A N 1
ATOM 805 C CA . VAL A 1 99 ? -4.916 0.457 12.607 1.00 86.69 99 VAL A CA 1
ATOM 806 C C . VAL A 1 99 ? -5.711 -0.179 13.735 1.00 86.69 99 VAL A C 1
ATOM 808 O O . VAL A 1 99 ? -6.605 -0.989 13.507 1.00 86.69 99 VAL A O 1
ATOM 811 N N . ASN A 1 100 ? -5.369 0.195 14.966 1.00 82.62 100 ASN A N 1
ATOM 812 C CA . ASN A 1 100 ? -6.014 -0.284 16.186 1.00 82.62 100 ASN A CA 1
ATOM 813 C C . ASN A 1 100 ? -7.292 0.521 16.471 1.00 82.62 100 ASN A C 1
ATOM 815 O O . ASN A 1 100 ? -7.352 1.290 17.430 1.00 82.62 100 ASN A O 1
ATOM 819 N N . ASN A 1 101 ? -8.273 0.430 15.571 1.00 71.75 101 ASN A N 1
ATOM 820 C CA . ASN A 1 101 ? -9.598 1.003 15.773 1.00 71.75 101 ASN A CA 1
ATOM 821 C C . ASN A 1 101 ? -10.639 0.163 15.020 1.00 71.75 101 ASN A C 1
ATOM 823 O O . ASN A 1 101 ? -10.531 -0.065 13.814 1.00 71.75 101 ASN A O 1
ATOM 827 N N . SER A 1 102 ? -11.617 -0.335 15.769 1.00 68.62 102 SER A N 1
ATOM 828 C CA . SER A 1 102 ? -12.658 -1.250 15.305 1.00 68.62 102 SER A CA 1
ATOM 829 C C . SER A 1 102 ? -13.915 -0.538 14.797 1.00 68.62 102 SER A C 1
ATOM 831 O O . SER A 1 102 ? -14.746 -1.157 14.140 1.00 68.62 102 SER A O 1
ATOM 833 N N . ASN A 1 103 ? -14.045 0.768 15.061 1.00 73.50 103 ASN A N 1
ATOM 834 C CA . ASN A 1 103 ? -15.245 1.560 14.778 1.00 73.50 103 ASN A CA 1
ATOM 835 C C . ASN A 1 103 ? -15.015 2.589 13.667 1.00 73.50 103 ASN A C 1
ATOM 837 O O . ASN A 1 103 ? -15.481 3.725 13.755 1.00 73.50 103 ASN A O 1
ATOM 841 N N . CYS A 1 104 ? -14.281 2.213 12.621 1.00 79.94 104 CYS A N 1
ATOM 842 C CA . CYS A 1 104 ? -13.999 3.126 11.524 1.00 79.94 104 CYS A CA 1
ATOM 843 C C . CYS A 1 104 ? -15.053 3.057 10.414 1.00 79.94 104 CYS A C 1
ATOM 845 O O . CYS A 1 104 ? -15.559 1.990 10.069 1.00 79.94 104 CYS A O 1
ATOM 847 N N . ARG A 1 105 ? -15.343 4.203 9.796 1.00 85.25 105 ARG A N 1
ATOM 848 C CA . ARG A 1 105 ? -16.171 4.310 8.593 1.00 85.25 105 ARG A CA 1
ATOM 849 C C . ARG A 1 105 ? -15.285 4.396 7.354 1.00 85.25 105 ARG A C 1
ATOM 851 O O . ARG A 1 105 ? -14.389 5.231 7.295 1.00 85.25 105 ARG A O 1
ATOM 858 N N . ILE A 1 106 ? -15.586 3.586 6.345 1.00 84.62 106 ILE A N 1
ATOM 859 C CA . ILE A 1 106 ? -14.853 3.561 5.075 1.00 84.62 106 ILE A CA 1
ATOM 860 C C . ILE A 1 106 ? -15.430 4.604 4.105 1.00 84.62 106 ILE A C 1
ATOM 862 O O . ILE A 1 106 ? -16.648 4.685 3.930 1.00 84.62 106 ILE A O 1
ATOM 866 N N . ASP A 1 107 ? -14.553 5.375 3.464 1.00 85.25 107 ASP A N 1
ATOM 867 C CA . ASP A 1 107 ? -14.842 6.215 2.301 1.00 85.25 107 ASP A CA 1
ATOM 868 C C . ASP A 1 107 ? -14.129 5.635 1.069 1.00 85.25 107 ASP A C 1
ATOM 870 O O . ASP A 1 107 ? -12.954 5.889 0.793 1.00 85.25 107 ASP A O 1
ATOM 874 N N . SER A 1 108 ? -14.861 4.819 0.311 1.00 79.38 108 SER A N 1
ATOM 875 C CA . SER A 1 108 ? -14.328 4.146 -0.875 1.00 79.38 108 SER A CA 1
ATOM 876 C C . SER A 1 108 ? -14.070 5.100 -2.047 1.00 79.38 108 SER A C 1
ATOM 878 O O . SER A 1 108 ? -13.276 4.764 -2.922 1.00 79.38 108 SER A O 1
ATOM 880 N N . ILE A 1 109 ? -14.712 6.276 -2.078 1.00 80.56 109 ILE A N 1
ATOM 881 C CA . ILE A 1 109 ? -14.520 7.275 -3.142 1.00 80.56 109 ILE A CA 1
ATOM 882 C C . ILE A 1 109 ? -13.154 7.933 -2.962 1.00 80.56 109 ILE A C 1
ATOM 884 O O . ILE A 1 109 ? -12.381 8.040 -3.913 1.00 80.56 109 ILE A O 1
ATOM 888 N N . ASN A 1 110 ? -12.843 8.322 -1.726 1.00 81.25 110 ASN A N 1
ATOM 889 C CA . ASN A 1 110 ? -11.592 8.995 -1.389 1.00 81.25 110 ASN A CA 1
ATOM 890 C C . ASN A 1 110 ? -10.457 8.032 -1.006 1.00 81.25 110 ASN A C 1
ATOM 892 O O . ASN A 1 110 ? -9.348 8.487 -0.719 1.00 81.25 110 ASN A O 1
ATOM 896 N N . LYS A 1 111 ? -10.705 6.712 -1.035 1.00 83.25 111 LYS A N 1
ATOM 897 C CA . LYS A 1 111 ? -9.749 5.670 -0.619 1.00 83.25 111 LYS A CA 1
ATOM 898 C C . LYS A 1 111 ? -9.182 5.972 0.773 1.00 83.25 111 LYS A C 1
ATOM 900 O O . LYS A 1 111 ? -7.967 5.951 0.999 1.00 83.25 111 LYS A O 1
ATOM 905 N N . SER A 1 112 ? -10.083 6.297 1.695 1.00 86.69 112 SER A N 1
ATOM 906 C CA . SER A 1 112 ? -9.761 6.618 3.079 1.00 86.69 112 SER A CA 1
ATOM 907 C C . SER A 1 112 ? -10.718 5.929 4.047 1.00 86.69 112 SER A C 1
ATOM 909 O O . SER A 1 112 ? -11.750 5.372 3.664 1.00 86.69 112 SER A O 1
ATOM 911 N N . PHE A 1 113 ? -10.351 5.897 5.323 1.00 87.75 113 PHE A N 1
ATOM 912 C CA . PHE A 1 113 ? -11.253 5.486 6.387 1.00 87.75 113 PHE A CA 1
ATOM 913 C C . PHE A 1 113 ? -11.051 6.333 7.633 1.00 87.75 113 PHE A C 1
ATOM 915 O O . PHE A 1 113 ? -9.936 6.726 7.978 1.00 87.75 113 PHE A O 1
ATOM 922 N N . HIS A 1 114 ? -12.167 6.639 8.280 1.00 88.38 114 HIS A N 1
ATOM 923 C CA . HIS A 1 114 ? -12.263 7.581 9.381 1.00 88.38 114 HIS A CA 1
ATOM 924 C C . HIS A 1 114 ? -12.542 6.826 10.666 1.00 88.38 114 HIS A C 1
ATOM 926 O O . HIS A 1 114 ? -13.537 6.111 10.760 1.00 88.38 114 HIS A O 1
ATOM 932 N N . CYS A 1 115 ? -11.680 7.008 11.650 1.00 85.06 115 CYS A N 1
ATOM 933 C CA . CYS A 1 115 ? -11.705 6.301 12.916 1.00 85.06 115 CYS A CA 1
ATOM 934 C C . CYS A 1 115 ? -11.928 7.306 14.058 1.00 85.06 115 CYS A C 1
ATOM 936 O O . CYS A 1 115 ? -11.210 8.300 14.078 1.00 85.06 115 CYS A O 1
ATOM 938 N N . PRO A 1 116 ? -12.898 7.102 14.962 1.00 79.00 116 PRO A N 1
ATOM 939 C CA . PRO A 1 116 ? -13.232 8.043 16.037 1.00 79.00 116 PRO A CA 1
ATOM 940 C C . PRO A 1 116 ? -12.155 8.182 17.116 1.00 79.00 116 PRO A C 1
ATOM 942 O O . PRO A 1 116 ? -11.319 7.253 17.246 1.00 79.00 116 PRO A O 1
#

Organism: NCBI:txid2499159

Secondary structure (DSSP, 8-state):
--------------------EEEEPPPPPSEEEESEEETTTTEEEEEE-TTS-EESEEEE-S----SEEEEEE-TTSS-EEEEEEEEETTEEEEEEEEE--SSPEEETTTTEEEE-